Protein AF-D5GZI0-F1 (afdb_monomer_lite)

Foldseek 3Di:
DDLVVVLVVLVPDDQVVLQVVQQVLQVQLCVQVVPPPFDGRHSVLVNLLSQVVVVLVVCVVVVHPQLLDWADVGDACVSLCSRVVNNVDDDDRIDFQLSNLSSVSSPDHPVVSVVVLVVVVVVLVVVPVVDDPVVSVVSCVSRVQDPPNNVVD

InterPro domains:
  IPR011664 Abortive infection system protein AbiD/AbiF-like [PF07751] (1-67)

Sequence (153 aa):
MTFGDLNYFYLNCKDELRQKIARDFTLKYRKTNDLSQSNAITPEVIEHINHVTNMFRNAVAHNEITYSKVINRGPNLSSVRNILGQYDLRLNSQPGVFELILSLRLVLDQAEYVEIANAIKQLLRDGKEQFNPDTMSNILNSMHFPEEYEFWL

Radius of gyration: 15.96 Å; chains: 1; bounding box: 38×31×47 Å

Secondary structure (DSSP, 8-state):
--HHHHHHHHHTS-HHHHHHHHHHHHHHHHHHHT-TTSPPPPHHHHHHHHHHHHHHHHHHHTT--STT---TTPPP-HHHHHHHT-TT----SS--HHHHHHHHTTTS-HHHHHHHHHHHHHHHHHHHHHS-HHHHHHHHHHTT--TTHHHH-

pLDDT: mean 90.66, std 5.88, range [60.28, 97.81]

Structure (mmCIF, N/CA/C/O backbone):
data_AF-D5GZI0-F1
#
_entry.id   AF-D5GZI0-F1
#
loop_
_atom_site.group_PDB
_atom_site.id
_atom_site.type_symbol
_atom_site.label_atom_id
_atom_site.label_alt_id
_atom_site.label_comp_id
_atom_site.label_asym_id
_atom_site.label_entity_id
_atom_site.label_seq_id
_atom_site.pdbx_PDB_ins_code
_atom_site.Cartn_x
_atom_site.Cartn_y
_atom_site.Cartn_z
_atom_site.occupancy
_atom_site.B_iso_or_equiv
_atom_site.auth_seq_id
_atom_site.auth_comp_id
_atom_site.auth_asym_id
_atom_site.auth_atom_id
_atom_site.pdbx_PDB_model_num
ATOM 1 N N . MET A 1 1 ? 11.716 -2.074 18.278 1.00 60.28 1 MET A N 1
ATOM 2 C CA . MET A 1 1 ? 10.470 -2.701 17.799 1.00 60.28 1 MET A CA 1
ATOM 3 C C . MET A 1 1 ? 10.466 -2.584 16.287 1.00 60.28 1 MET A C 1
ATOM 5 O O . MET A 1 1 ? 10.610 -1.477 15.784 1.00 60.28 1 MET A O 1
ATOM 9 N N . THR A 1 2 ? 10.441 -3.704 15.574 1.00 85.62 2 THR A N 1
ATOM 10 C CA . THR A 1 2 ? 10.362 -3.745 14.108 1.00 85.62 2 THR A CA 1
ATOM 11 C C . THR A 1 2 ? 8.902 -3.704 13.651 1.00 85.62 2 THR A C 1
ATOM 13 O O . THR A 1 2 ? 7.992 -3.927 14.450 1.00 85.62 2 THR A O 1
ATOM 16 N N . PHE A 1 3 ? 8.656 -3.456 12.361 1.00 86.00 3 PHE A N 1
ATOM 17 C CA . PHE A 1 3 ? 7.297 -3.554 11.813 1.00 86.00 3 PHE A CA 1
ATOM 18 C C . PHE A 1 3 ? 6.714 -4.973 11.956 1.00 86.00 3 PHE A C 1
ATOM 20 O O . PHE A 1 3 ? 5.525 -5.131 12.217 1.00 86.00 3 PHE A O 1
ATOM 27 N N . GLY A 1 4 ? 7.561 -6.006 11.874 1.00 87.06 4 GLY A N 1
ATOM 28 C CA . GLY A 1 4 ? 7.156 -7.384 12.150 1.00 87.06 4 GLY A CA 1
ATOM 29 C C . GLY A 1 4 ? 6.639 -7.558 13.580 1.00 87.06 4 GLY A C 1
ATOM 30 O O . GLY A 1 4 ? 5.569 -8.130 13.773 1.00 87.06 4 GLY A O 1
ATOM 31 N N . ASP A 1 5 ? 7.339 -6.991 14.568 1.00 88.00 5 ASP A N 1
ATOM 32 C CA . ASP A 1 5 ? 6.906 -7.026 15.973 1.00 88.00 5 ASP A CA 1
ATOM 33 C C . ASP A 1 5 ? 5.574 -6.289 16.175 1.00 88.00 5 ASP A C 1
ATOM 35 O O . ASP A 1 5 ? 4.720 -6.758 16.924 1.00 88.00 5 ASP A O 1
ATOM 39 N N . LEU A 1 6 ? 5.366 -5.164 15.477 1.00 88.25 6 LEU A N 1
ATOM 40 C CA . LEU A 1 6 ? 4.100 -4.420 15.499 1.00 88.25 6 LEU A CA 1
ATOM 41 C C . LEU A 1 6 ? 2.944 -5.232 14.907 1.00 88.25 6 LEU A C 1
ATOM 43 O O . LEU A 1 6 ? 1.850 -5.234 15.469 1.00 88.25 6 LEU A O 1
ATOM 47 N N . ASN A 1 7 ? 3.185 -5.947 13.806 1.00 89.75 7 ASN A N 1
ATOM 48 C CA . ASN A 1 7 ? 2.179 -6.815 13.205 1.00 89.75 7 ASN A CA 1
ATOM 49 C C . ASN A 1 7 ? 1.754 -7.923 14.186 1.00 89.75 7 ASN A C 1
ATOM 51 O O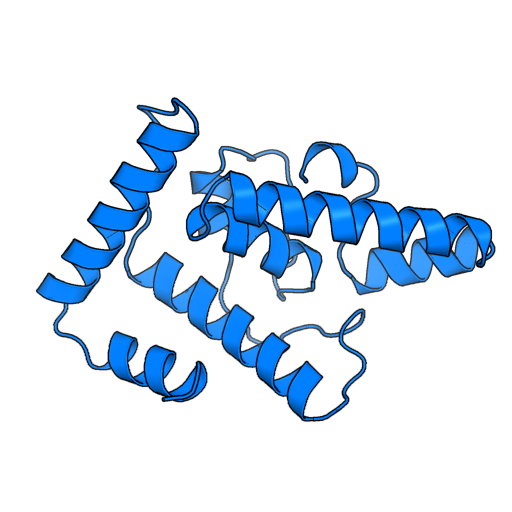 . ASN A 1 7 ? 0.564 -8.110 14.434 1.00 89.75 7 ASN A O 1
ATOM 55 N N . TYR A 1 8 ? 2.716 -8.598 14.825 1.00 90.56 8 TYR A N 1
ATOM 56 C CA . TYR A 1 8 ? 2.409 -9.594 15.857 1.00 90.56 8 TYR A CA 1
ATOM 57 C C . TYR A 1 8 ? 1.718 -8.981 17.077 1.00 90.56 8 TYR A C 1
ATOM 59 O O . TYR A 1 8 ? 0.772 -9.569 17.599 1.00 90.56 8 TYR A O 1
ATOM 67 N N . PHE A 1 9 ? 2.143 -7.800 17.524 1.00 92.06 9 PHE A N 1
ATOM 68 C CA . PHE A 1 9 ? 1.496 -7.091 18.624 1.00 92.06 9 PHE A CA 1
ATOM 69 C C . PHE A 1 9 ? 0.018 -6.813 18.324 1.00 92.06 9 PHE A C 1
ATOM 71 O O . PHE A 1 9 ? -0.840 -7.103 19.157 1.00 92.06 9 PHE A O 1
ATOM 78 N N . TYR A 1 10 ? -0.293 -6.324 17.120 1.00 94.00 10 TYR A N 1
ATOM 79 C CA . TYR A 1 10 ? -1.669 -6.076 16.690 1.00 94.00 10 TYR A CA 1
ATOM 80 C C . TYR A 1 10 ? -2.517 -7.355 16.684 1.00 94.00 10 TYR A C 1
ATOM 82 O O . TYR A 1 10 ? -3.638 -7.346 17.190 1.00 94.00 10 TYR A O 1
ATOM 90 N N . LEU A 1 11 ? -1.971 -8.468 16.180 1.00 92.25 11 LEU A N 1
ATOM 91 C CA . LEU A 1 11 ? -2.656 -9.768 16.156 1.00 92.25 11 LEU A CA 1
ATOM 92 C C . LEU A 1 11 ? -2.964 -10.319 17.556 1.00 92.25 11 LEU A C 1
ATOM 94 O O . LEU A 1 11 ? -3.937 -11.045 17.726 1.00 92.25 11 LEU A O 1
ATOM 98 N N . ASN A 1 12 ? -2.156 -9.966 18.559 1.00 94.31 12 ASN A N 1
ATOM 99 C CA . ASN A 1 12 ? -2.345 -10.392 19.950 1.00 94.31 12 ASN A CA 1
ATOM 100 C C . ASN A 1 12 ? -3.188 -9.409 20.781 1.00 94.31 12 ASN A C 1
ATOM 102 O O . ASN A 1 12 ? -3.447 -9.653 21.962 1.00 94.31 12 ASN A O 1
ATOM 106 N N . CYS A 1 13 ? -3.613 -8.285 20.202 1.00 95.56 13 CYS A N 1
ATOM 107 C CA . CYS A 1 13 ? -4.502 -7.353 20.879 1.00 95.56 13 CYS A CA 1
ATOM 108 C C . CYS A 1 13 ? -5.900 -7.957 21.052 1.00 95.56 13 CYS A C 1
ATOM 110 O O . CYS A 1 13 ? -6.414 -8.645 20.173 1.00 95.56 13 CYS A O 1
ATOM 112 N N . LYS A 1 14 ? -6.556 -7.625 22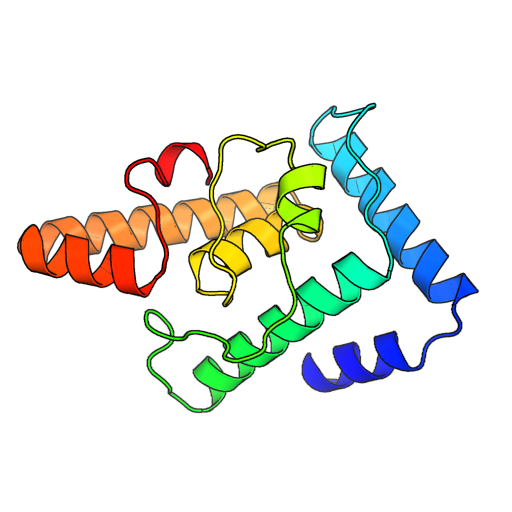.170 1.00 96.69 14 LYS A N 1
ATOM 113 C CA . LYS A 1 14 ? -7.974 -7.946 22.373 1.00 96.69 14 LYS A CA 1
ATOM 114 C C . LYS A 1 14 ? -8.818 -7.322 21.263 1.00 96.69 14 LYS A C 1
ATOM 116 O O . LYS A 1 14 ? -8.543 -6.193 20.847 1.00 96.69 14 LYS A O 1
ATOM 121 N N . ASP A 1 15 ? -9.887 -8.005 20.867 1.00 95.94 15 ASP A N 1
ATOM 122 C CA . ASP A 1 15 ? -10.771 -7.545 19.791 1.00 95.94 15 ASP A CA 1
ATOM 123 C C . ASP A 1 15 ? -11.306 -6.130 20.029 1.00 95.94 15 ASP A C 1
ATOM 125 O O . ASP A 1 15 ? -11.311 -5.320 19.110 1.00 95.94 15 ASP A O 1
ATOM 129 N N . GLU A 1 16 ? -11.653 -5.776 21.269 1.00 96.88 16 GLU A N 1
ATOM 130 C CA . GLU A 1 16 ? -12.084 -4.418 21.634 1.00 96.88 16 GLU A CA 1
ATOM 131 C C . GLU A 1 16 ? -11.057 -3.344 21.240 1.00 96.88 16 GLU A C 1
ATOM 133 O O . GLU A 1 16 ? -11.411 -2.292 20.702 1.00 96.88 16 GLU A O 1
ATOM 138 N N . LEU A 1 17 ? -9.769 -3.617 21.468 1.00 97.12 17 LEU A N 1
ATOM 139 C CA . LEU A 1 17 ? -8.692 -2.703 21.108 1.00 97.12 17 LEU A CA 1
ATOM 140 C C . LEU A 1 17 ? -8.496 -2.662 19.590 1.00 97.12 17 LEU A C 1
ATOM 142 O O . LEU A 1 17 ? -8.358 -1.577 19.028 1.00 97.12 17 LEU A O 1
ATOM 146 N N . ARG A 1 18 ? -8.548 -3.814 18.912 1.00 97.56 18 ARG A N 1
ATOM 147 C CA . ARG A 1 18 ? -8.458 -3.884 17.445 1.00 97.56 18 ARG A CA 1
ATOM 148 C C . ARG A 1 18 ? -9.591 -3.103 16.774 1.00 97.56 18 ARG A C 1
ATOM 150 O O . ARG A 1 18 ? -9.338 -2.365 15.823 1.00 9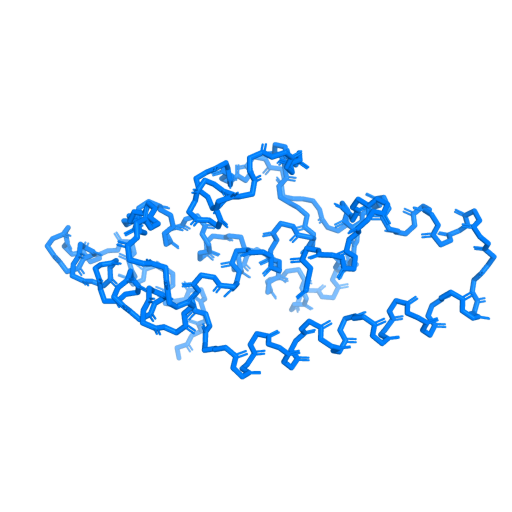7.56 18 ARG A O 1
ATOM 157 N N . GLN A 1 19 ? -10.813 -3.211 17.300 1.00 97.62 19 GLN A N 1
ATOM 158 C CA . GLN A 1 19 ? -11.988 -2.456 16.853 1.00 97.62 19 GLN A CA 1
ATOM 159 C C . GLN A 1 19 ? -11.812 -0.953 17.075 1.00 97.62 19 GLN A C 1
ATOM 161 O O . GLN A 1 19 ? -12.120 -0.158 16.187 1.00 97.62 19 GLN A O 1
ATOM 166 N N . LYS A 1 20 ? -11.275 -0.549 18.233 1.00 97.81 20 LYS A N 1
ATOM 167 C CA . LYS A 1 20 ? -10.977 0.860 18.515 1.00 97.81 20 LYS A CA 1
ATOM 168 C C . LYS A 1 20 ? -9.969 1.432 17.515 1.00 97.81 20 LYS A C 1
ATOM 170 O O . LYS A 1 20 ? -10.244 2.464 16.914 1.00 97.81 20 LYS A O 1
ATOM 175 N N . ILE A 1 21 ? -8.867 0.721 17.270 1.00 96.69 21 ILE A N 1
ATOM 176 C CA . ILE A 1 21 ? -7.852 1.116 16.281 1.00 96.69 21 ILE A CA 1
ATOM 177 C C . ILE A 1 21 ? -8.483 1.257 14.885 1.00 96.69 21 ILE A C 1
ATOM 179 O O . ILE A 1 21 ? -8.286 2.266 14.212 1.00 96.69 21 ILE A O 1
ATOM 183 N N . ALA A 1 22 ? -9.287 0.280 14.456 1.00 96.69 22 ALA A N 1
ATOM 184 C CA . ALA A 1 22 ? -9.960 0.306 13.156 1.00 96.69 22 ALA A CA 1
ATOM 185 C C . ALA A 1 22 ? -10.934 1.486 13.001 1.00 96.69 22 ALA A C 1
ATOM 187 O O . ALA A 1 22 ? -10.984 2.150 11.958 1.00 96.69 22 ALA A O 1
ATOM 188 N N . ARG A 1 23 ? -11.662 1.810 14.073 1.00 96.38 23 ARG A N 1
ATOM 189 C CA . ARG A 1 23 ? -12.529 2.987 14.132 1.00 96.38 23 ARG A CA 1
ATOM 190 C C . ARG A 1 23 ? -11.735 4.287 14.030 1.00 96.38 23 ARG A C 1
ATOM 192 O O . ARG A 1 23 ? -12.169 5.183 13.309 1.00 96.38 23 ARG A O 1
ATOM 199 N N . ASP A 1 24 ? -10.591 4.383 14.698 1.00 96.00 24 ASP A N 1
ATOM 200 C CA . ASP A 1 24 ? -9.744 5.577 14.654 1.00 96.00 24 ASP A CA 1
ATOM 201 C C . ASP A 1 24 ? -9.217 5.826 13.231 1.00 96.00 24 ASP A C 1
ATOM 203 O O . ASP A 1 24 ? -9.345 6.941 12.719 1.00 96.00 24 ASP A O 1
ATOM 207 N N . PHE A 1 25 ? -8.747 4.782 12.534 1.00 95.69 25 PHE A N 1
ATOM 208 C CA . PHE A 1 25 ? -8.379 4.884 11.114 1.00 95.69 25 PHE A CA 1
ATOM 209 C C . PHE A 1 25 ? -9.565 5.265 10.227 1.00 95.69 25 PHE A C 1
ATOM 211 O O . PHE A 1 25 ? -9.426 6.122 9.358 1.00 95.69 25 PHE A O 1
ATOM 218 N N . THR A 1 26 ? -10.750 4.695 10.469 1.00 94.81 26 THR A N 1
ATOM 219 C CA . THR A 1 26 ? -11.965 5.057 9.722 1.00 94.81 26 THR A CA 1
ATOM 220 C C . THR A 1 26 ? -12.282 6.545 9.871 1.00 94.81 26 THR A C 1
ATOM 222 O O . THR A 1 26 ? -12.522 7.233 8.881 1.00 94.81 26 THR A O 1
ATOM 225 N N . LEU A 1 27 ? -12.279 7.060 11.103 1.00 93.12 27 LEU A N 1
ATOM 226 C CA . LEU A 1 27 ? -12.570 8.468 11.379 1.00 93.12 27 LEU A CA 1
ATOM 227 C C . LEU A 1 27 ? -11.529 9.389 10.742 1.00 93.12 27 LEU A C 1
ATOM 229 O O . LEU A 1 27 ? -11.903 10.382 10.116 1.00 93.12 27 LEU A O 1
ATOM 233 N N . LYS A 1 28 ? -10.245 9.036 10.865 1.00 92.12 28 LYS A N 1
ATOM 234 C CA . LYS A 1 28 ? -9.136 9.760 10.240 1.00 92.12 28 LYS A CA 1
ATOM 235 C C . LYS A 1 28 ? -9.315 9.819 8.723 1.00 92.12 28 LYS A C 1
ATOM 237 O O . LYS A 1 28 ? -9.401 10.908 8.167 1.00 92.12 28 LYS A O 1
ATOM 242 N N . TYR A 1 29 ? -9.480 8.668 8.074 1.00 90.75 29 TYR A N 1
ATOM 243 C CA . TYR A 1 29 ? -9.633 8.571 6.624 1.00 90.75 29 TYR A CA 1
ATOM 244 C C . TYR A 1 29 ? -10.825 9.386 6.102 1.00 90.75 29 TYR A C 1
ATOM 246 O O . TYR A 1 29 ? -10.678 10.157 5.151 1.00 90.75 29 TYR A O 1
ATOM 254 N N . ARG A 1 30 ? -11.994 9.267 6.747 1.00 90.62 30 ARG A N 1
ATOM 255 C CA . ARG A 1 30 ? -13.205 10.012 6.362 1.00 90.62 30 ARG A CA 1
ATOM 256 C C . ARG A 1 30 ? -13.029 11.518 6.489 1.00 90.62 30 ARG A C 1
ATOM 258 O O . ARG A 1 30 ? -13.462 12.242 5.601 1.00 90.62 30 ARG A O 1
ATOM 265 N N . LYS A 1 31 ? -12.400 11.975 7.576 1.00 87.50 31 LYS A N 1
ATOM 266 C CA . LYS A 1 31 ? -12.126 13.397 7.812 1.00 87.50 31 LYS A CA 1
ATOM 267 C C . LYS A 1 31 ? -11.168 13.960 6.767 1.00 87.50 31 LYS A C 1
ATOM 269 O O . LYS A 1 31 ? -11.363 15.069 6.302 1.00 87.50 31 LYS A O 1
ATOM 274 N N . THR A 1 32 ? -10.134 13.204 6.422 1.00 83.19 32 THR A N 1
ATOM 275 C CA . THR A 1 32 ? -9.093 13.647 5.496 1.00 83.19 32 THR A CA 1
ATOM 276 C C . THR A 1 32 ? -9.561 13.686 4.039 1.00 83.19 32 THR A C 1
ATOM 278 O O . THR A 1 32 ? -9.070 14.500 3.269 1.00 83.19 32 THR A O 1
ATOM 281 N N . ASN A 1 33 ? -10.503 12.823 3.648 1.00 78.38 33 ASN A N 1
ATOM 282 C CA . ASN A 1 33 ? -10.969 12.721 2.260 1.00 78.38 33 ASN A CA 1
ATOM 283 C C . ASN A 1 33 ? -12.375 13.314 2.039 1.00 78.38 33 ASN A C 1
ATOM 285 O O . ASN A 1 33 ? -12.921 13.153 0.955 1.00 78.38 33 ASN A O 1
ATOM 289 N N . ASP A 1 34 ? -12.988 13.942 3.049 1.00 74.88 34 ASP A N 1
ATOM 290 C CA . ASP A 1 34 ? -14.378 14.436 3.016 1.00 74.88 34 ASP A CA 1
ATOM 291 C C . ASP A 1 34 ? -15.427 13.368 2.621 1.00 74.88 34 ASP A C 1
ATOM 293 O O . ASP A 1 34 ? -16.511 13.657 2.110 1.00 74.88 34 ASP A O 1
ATOM 297 N N . LEU A 1 35 ? -15.140 12.093 2.908 1.00 75.25 35 LEU A N 1
ATOM 298 C CA . LEU A 1 35 ? -15.971 10.947 2.528 1.00 75.25 35 LEU A CA 1
ATOM 299 C C . LEU A 1 35 ? -16.805 10.448 3.710 1.00 75.25 35 LEU A C 1
ATOM 301 O O . LEU A 1 35 ? -16.502 9.425 4.320 1.00 75.25 35 LEU A O 1
ATOM 305 N N . SER A 1 36 ? -17.899 11.139 4.032 1.00 66.38 36 SER A N 1
ATOM 306 C CA . SER A 1 36 ? -18.774 10.746 5.154 1.00 66.38 36 SER A CA 1
ATOM 307 C C . SER A 1 36 ? -19.419 9.354 5.000 1.00 66.38 36 SER A C 1
ATOM 309 O O . SER A 1 36 ? -19.755 8.729 6.007 1.00 66.38 36 SER A O 1
ATOM 311 N N . GLN A 1 37 ? -19.545 8.852 3.764 1.00 69.25 37 GLN A N 1
ATOM 312 C CA . GLN A 1 37 ? -20.248 7.609 3.413 1.00 69.25 37 GLN A CA 1
ATOM 313 C C . GLN A 1 37 ? -19.326 6.453 2.980 1.00 69.25 37 GLN A C 1
ATOM 315 O O . GLN A 1 37 ? -19.819 5.445 2.477 1.00 69.25 37 GLN A O 1
ATOM 320 N N . SER A 1 38 ? -18.001 6.555 3.147 1.00 80.50 38 SER A N 1
ATOM 321 C CA . SER A 1 38 ? -17.118 5.428 2.810 1.00 80.50 38 SER A CA 1
ATOM 322 C C . SER A 1 38 ? -17.364 4.226 3.726 1.00 80.50 38 SER A C 1
ATOM 324 O O . SER A 1 38 ? -17.735 4.380 4.898 1.00 80.50 38 SER A O 1
ATOM 326 N N . ASN A 1 39 ? -17.128 3.016 3.214 1.00 88.12 39 ASN A N 1
ATOM 327 C CA . ASN A 1 39 ? -17.155 1.810 4.040 1.00 88.12 39 ASN A CA 1
ATOM 328 C C . ASN A 1 39 ? -16.149 1.934 5.198 1.00 88.12 39 ASN A C 1
ATOM 330 O O . ASN A 1 39 ? -15.108 2.576 5.070 1.00 88.12 39 ASN A O 1
ATOM 334 N N . ALA A 1 40 ? -16.472 1.352 6.353 1.00 91.81 40 ALA A N 1
ATOM 335 C CA . ALA A 1 40 ? -15.585 1.410 7.510 1.00 91.81 40 ALA A CA 1
ATOM 336 C C . ALA A 1 40 ? -14.345 0.526 7.305 1.00 91.81 40 ALA A C 1
ATOM 338 O O . ALA A 1 40 ? -14.441 -0.575 6.760 1.00 91.81 40 ALA A O 1
ATOM 339 N N . ILE A 1 41 ? -13.196 0.985 7.800 1.00 95.25 41 ILE A N 1
ATOM 340 C CA . ILE A 1 41 ? -11.996 0.158 7.934 1.00 95.25 41 ILE A CA 1
ATOM 341 C C . ILE A 1 41 ? -12.245 -0.795 9.106 1.00 95.25 41 ILE A C 1
ATOM 343 O O . ILE A 1 41 ? -12.502 -0.351 10.226 1.00 95.25 41 ILE A O 1
ATOM 347 N N . THR A 1 42 ? -12.202 -2.102 8.848 1.00 96.00 42 THR A N 1
ATOM 348 C CA . THR A 1 42 ? -12.384 -3.150 9.866 1.00 96.00 42 THR A CA 1
ATOM 349 C C . THR A 1 42 ? -11.030 -3.640 10.396 1.00 96.00 42 THR A C 1
ATOM 351 O O . THR A 1 42 ? -10.000 -3.428 9.748 1.00 96.00 42 THR A O 1
ATOM 354 N N . PRO A 1 43 ? -10.988 -4.335 11.550 1.00 96.56 43 PRO A N 1
ATOM 355 C CA . PRO A 1 43 ? -9.754 -4.957 12.032 1.00 96.56 43 PRO A CA 1
ATOM 356 C C . PRO A 1 43 ? -9.091 -5.915 11.039 1.00 96.56 43 PRO A C 1
ATOM 358 O O . PRO A 1 43 ? -7.867 -5.972 10.957 1.00 96.56 43 PRO A O 1
ATOM 361 N N . GLU A 1 44 ? -9.899 -6.643 10.269 1.00 95.06 44 GLU A N 1
ATOM 362 C CA . GLU A 1 44 ? -9.432 -7.551 9.218 1.00 95.06 44 GLU A CA 1
ATOM 363 C C . GLU A 1 44 ? -8.718 -6.786 8.094 1.00 95.06 44 GLU A C 1
ATOM 365 O O . GLU A 1 44 ? -7.657 -7.196 7.637 1.00 95.06 44 GLU A O 1
ATOM 370 N N . VAL A 1 45 ? -9.231 -5.613 7.701 1.00 95.19 45 VAL A N 1
ATOM 371 C CA . VAL A 1 45 ? -8.556 -4.764 6.707 1.00 95.19 45 VAL A CA 1
ATOM 372 C C . VAL A 1 45 ? -7.190 -4.305 7.217 1.00 95.19 45 VAL A C 1
ATOM 374 O O . VAL A 1 45 ? -6.219 -4.361 6.471 1.00 95.19 45 VAL A O 1
ATOM 377 N N . ILE A 1 46 ? -7.076 -3.909 8.487 1.00 96.12 46 ILE A N 1
ATOM 378 C CA . ILE A 1 46 ? -5.781 -3.528 9.077 1.00 96.12 46 ILE A CA 1
ATOM 379 C C . ILE A 1 46 ? -4.815 -4.711 9.097 1.00 96.12 46 ILE A C 1
ATOM 381 O O . ILE A 1 46 ? -3.641 -4.553 8.770 1.00 96.12 46 ILE A O 1
ATOM 385 N N . GLU A 1 47 ? -5.302 -5.899 9.446 1.00 94.50 47 GLU A N 1
ATOM 386 C CA . GLU A 1 47 ? -4.515 -7.128 9.403 1.00 94.50 47 GLU A CA 1
ATOM 387 C C . GLU A 1 47 ? -3.990 -7.416 7.990 1.00 94.50 47 GLU A C 1
ATOM 389 O O . GLU A 1 47 ? -2.800 -7.684 7.818 1.00 94.50 47 GLU A O 1
ATOM 394 N N . HIS A 1 48 ? -4.838 -7.275 6.969 1.00 93.88 48 HIS A N 1
ATOM 395 C CA . HIS A 1 48 ? -4.443 -7.447 5.573 1.00 93.88 48 HIS A CA 1
ATOM 396 C C . HIS A 1 48 ? -3.359 -6.444 5.155 1.00 93.88 48 HIS A C 1
ATOM 398 O O . HIS A 1 48 ? -2.344 -6.837 4.574 1.00 93.88 48 HIS A O 1
ATOM 404 N N . ILE A 1 49 ? -3.538 -5.162 5.493 1.00 95.38 49 ILE A N 1
ATOM 405 C CA . ILE A 1 49 ? -2.573 -4.097 5.185 1.00 95.38 49 ILE A CA 1
ATOM 406 C C . ILE A 1 49 ? -1.236 -4.367 5.886 1.00 95.38 49 ILE A C 1
ATOM 408 O O . ILE A 1 49 ? -0.182 -4.311 5.248 1.00 95.38 49 ILE A O 1
ATOM 412 N N . ASN A 1 50 ? -1.259 -4.714 7.176 1.00 94.69 50 ASN A N 1
ATOM 413 C CA . ASN A 1 50 ? -0.050 -5.034 7.932 1.00 94.69 50 ASN A CA 1
ATOM 414 C C . ASN A 1 50 ? 0.669 -6.262 7.364 1.00 94.69 50 ASN A C 1
ATOM 416 O O . ASN A 1 50 ? 1.891 -6.244 7.223 1.00 94.69 50 ASN A O 1
ATOM 420 N N . HIS A 1 51 ? -0.063 -7.314 6.996 1.00 92.06 51 HIS A N 1
ATOM 421 C CA . HIS A 1 51 ? 0.529 -8.516 6.417 1.00 92.06 51 HIS A CA 1
ATOM 422 C C . HIS A 1 51 ? 1.260 -8.211 5.102 1.00 92.06 51 HIS A C 1
ATOM 424 O O . HIS A 1 51 ? 2.432 -8.566 4.949 1.00 92.06 51 HIS A O 1
ATOM 430 N N . VAL A 1 52 ? 0.601 -7.501 4.181 1.00 93.31 52 VAL A N 1
ATOM 431 C CA . VAL A 1 52 ? 1.185 -7.112 2.886 1.00 93.31 52 VAL A CA 1
ATOM 432 C C . VAL A 1 52 ? 2.397 -6.206 3.094 1.00 93.31 52 VAL A C 1
ATOM 434 O O . VAL A 1 52 ? 3.467 -6.472 2.549 1.00 93.31 52 VAL A O 1
ATOM 437 N N . THR A 1 53 ? 2.277 -5.201 3.962 1.00 94.00 53 THR A N 1
ATOM 438 C CA . THR A 1 53 ? 3.368 -4.266 4.276 1.00 94.00 53 THR A CA 1
ATOM 439 C C . THR A 1 53 ? 4.585 -4.995 4.844 1.00 94.00 53 THR A C 1
ATOM 441 O O . THR A 1 53 ? 5.711 -4.768 4.404 1.00 94.00 53 THR A O 1
ATOM 444 N N . ASN A 1 54 ? 4.375 -5.926 5.779 1.00 92.62 54 ASN A N 1
ATOM 445 C CA . ASN A 1 54 ? 5.454 -6.713 6.368 1.00 92.62 54 ASN A CA 1
ATOM 446 C C . ASN A 1 54 ? 6.150 -7.603 5.326 1.00 92.62 54 ASN A C 1
ATOM 448 O O . ASN A 1 54 ? 7.373 -7.731 5.344 1.00 92.62 54 ASN A O 1
ATOM 452 N N . MET A 1 55 ? 5.394 -8.188 4.393 1.00 91.38 55 MET A N 1
ATOM 453 C CA . MET A 1 55 ? 5.954 -9.023 3.329 1.00 91.38 55 MET A CA 1
ATOM 454 C C . MET A 1 55 ? 6.827 -8.230 2.357 1.00 91.38 55 MET A C 1
ATOM 456 O O . MET A 1 55 ? 7.946 -8.655 2.068 1.00 91.38 55 MET A O 1
ATOM 460 N N . PHE A 1 56 ? 6.367 -7.061 1.909 1.00 92.88 56 PHE A N 1
ATOM 461 C CA . PHE A 1 56 ? 7.167 -6.176 1.059 1.00 92.88 56 PHE A CA 1
ATOM 462 C C . PHE A 1 56 ? 8.387 -5.621 1.797 1.00 92.88 56 PHE A C 1
ATOM 464 O O . PHE A 1 56 ? 9.492 -5.641 1.259 1.00 92.88 56 PHE A O 1
ATOM 471 N N . ARG A 1 57 ? 8.231 -5.212 3.062 1.00 92.12 57 ARG A N 1
ATOM 472 C CA . ARG A 1 57 ? 9.357 -4.775 3.899 1.00 92.12 57 ARG A CA 1
ATOM 473 C C . ARG A 1 57 ? 10.419 -5.865 4.029 1.00 92.12 57 ARG A C 1
ATOM 475 O O . ARG A 1 57 ? 11.608 -5.560 3.991 1.00 92.12 57 ARG A O 1
ATOM 482 N N . ASN A 1 58 ? 10.010 -7.121 4.206 1.00 90.31 58 ASN A N 1
ATOM 483 C CA . ASN A 1 58 ? 10.944 -8.240 4.300 1.00 90.31 58 ASN A CA 1
ATOM 484 C C . ASN A 1 58 ? 11.640 -8.502 2.963 1.00 90.31 58 ASN A C 1
ATOM 486 O O . ASN A 1 58 ? 12.853 -8.674 2.963 1.00 90.31 58 ASN A O 1
ATOM 490 N N . ALA A 1 59 ? 10.921 -8.450 1.838 1.00 90.75 59 ALA A N 1
ATOM 491 C CA . ALA A 1 59 ? 11.529 -8.559 0.511 1.00 90.75 59 ALA A CA 1
ATOM 492 C C . ALA A 1 59 ? 12.645 -7.515 0.316 1.00 90.75 59 ALA A C 1
ATOM 494 O O . ALA A 1 59 ? 13.767 -7.873 -0.037 1.00 90.75 59 ALA A O 1
ATOM 495 N N . VAL A 1 60 ? 12.381 -6.249 0.663 1.00 90.19 60 VAL A N 1
ATOM 496 C CA . VAL A 1 60 ? 13.391 -5.176 0.619 1.00 90.19 60 VAL A CA 1
ATOM 497 C C . VAL A 1 60 ? 14.569 -5.476 1.552 1.00 90.19 60 VAL A C 1
ATOM 499 O O . VAL A 1 60 ? 15.720 -5.378 1.142 1.00 90.19 60 VAL A O 1
ATOM 502 N N . ALA A 1 61 ? 14.305 -5.880 2.799 1.00 88.62 61 ALA A N 1
ATOM 503 C CA . ALA A 1 61 ? 15.355 -6.180 3.778 1.00 88.62 61 ALA A CA 1
ATOM 504 C C . ALA A 1 61 ? 16.246 -7.373 3.379 1.00 88.62 61 ALA A C 1
ATOM 506 O O . ALA A 1 61 ? 17.396 -7.450 3.811 1.00 88.62 61 ALA A O 1
ATOM 507 N N . HIS A 1 62 ? 15.726 -8.289 2.562 1.00 88.50 62 HIS A N 1
ATOM 508 C CA . HIS A 1 62 ? 16.458 -9.426 2.008 1.00 88.50 62 HIS A CA 1
ATOM 509 C C . HIS A 1 62 ? 17.045 -9.148 0.612 1.00 88.50 62 HIS A C 1
ATOM 511 O O . HIS A 1 62 ? 17.545 -10.075 -0.022 1.00 88.50 62 HIS A O 1
ATOM 517 N N . ASN A 1 63 ? 17.032 -7.889 0.147 1.00 85.25 63 ASN A N 1
ATOM 518 C CA . ASN A 1 63 ? 17.497 -7.472 -1.182 1.00 85.25 63 ASN A CA 1
ATOM 519 C C . ASN A 1 63 ? 16.827 -8.242 -2.335 1.00 85.25 63 ASN A C 1
ATOM 521 O O . ASN A 1 63 ? 17.440 -8.495 -3.373 1.00 85.25 63 ASN A O 1
ATOM 525 N N . GLU A 1 64 ? 15.563 -8.625 -2.164 1.00 88.25 64 GLU A N 1
ATOM 526 C CA . GLU A 1 64 ? 14.768 -9.204 -3.240 1.00 88.25 64 GLU A CA 1
ATOM 527 C C . GLU A 1 64 ? 14.309 -8.118 -4.225 1.00 88.25 64 GLU A C 1
ATOM 529 O O . GLU A 1 64 ? 14.094 -6.954 -3.867 1.00 88.25 64 GLU A O 1
ATOM 534 N N . ILE A 1 65 ? 14.090 -8.514 -5.482 1.00 86.00 65 ILE A N 1
ATOM 535 C CA . ILE A 1 65 ? 13.543 -7.629 -6.515 1.00 86.00 65 ILE A CA 1
ATOM 536 C C . ILE A 1 65 ? 12.097 -7.282 -6.147 1.00 86.00 65 ILE A C 1
ATOM 538 O O . ILE A 1 65 ? 11.169 -8.060 -6.353 1.00 86.00 65 ILE A O 1
ATOM 542 N N . THR A 1 66 ? 11.918 -6.097 -5.567 1.00 87.12 66 THR A N 1
ATOM 543 C CA . THR A 1 66 ? 10.651 -5.707 -4.937 1.00 87.12 66 THR A CA 1
ATOM 544 C C . THR A 1 66 ? 9.580 -5.344 -5.966 1.00 87.12 66 THR A C 1
ATOM 546 O O . THR A 1 66 ? 8.404 -5.605 -5.731 1.00 87.12 66 THR A O 1
ATOM 549 N N . TYR A 1 67 ? 9.965 -4.792 -7.125 1.00 86.12 67 TYR A N 1
ATOM 550 C CA . TYR A 1 67 ? 8.993 -4.342 -8.128 1.00 86.12 67 TYR A CA 1
ATOM 551 C C . TYR A 1 67 ? 8.193 -5.502 -8.743 1.00 86.12 67 TYR A C 1
ATOM 553 O O . TYR A 1 67 ? 7.014 -5.349 -9.025 1.00 86.12 67 TYR A O 1
ATOM 561 N N . SER A 1 68 ? 8.806 -6.676 -8.902 1.00 88.56 68 SER A N 1
ATOM 562 C CA . SER A 1 68 ? 8.152 -7.882 -9.424 1.00 88.56 68 SER A CA 1
ATOM 563 C C . SER A 1 68 ? 7.685 -8.827 -8.313 1.00 88.56 68 SER A C 1
ATOM 565 O O . SER A 1 68 ? 7.436 -10.009 -8.562 1.00 88.56 68 SER A O 1
ATOM 567 N N . LYS A 1 69 ? 7.647 -8.360 -7.056 1.00 90.31 69 LYS A N 1
ATOM 568 C CA . LYS A 1 69 ? 7.234 -9.185 -5.923 1.00 90.31 69 LYS A CA 1
ATOM 569 C C . LYS A 1 69 ? 5.722 -9.353 -5.948 1.00 90.31 69 LYS A C 1
ATOM 571 O O . LYS A 1 69 ? 4.972 -8.383 -5.893 1.00 90.31 69 LYS A O 1
ATOM 576 N N . VAL A 1 70 ? 5.301 -10.610 -5.928 1.00 88.44 70 VAL A N 1
ATOM 577 C CA . VAL A 1 70 ? 3.900 -11.001 -5.800 1.00 88.44 70 VAL A CA 1
ATOM 578 C C . VAL A 1 70 ? 3.743 -11.852 -4.545 1.00 88.44 70 VAL A C 1
ATOM 580 O O . VAL A 1 70 ? 4.510 -12.794 -4.312 1.00 88.44 70 VAL A O 1
ATOM 583 N N . ILE A 1 71 ? 2.768 -11.511 -3.702 1.00 86.81 71 ILE A N 1
ATOM 584 C CA . ILE A 1 71 ? 2.493 -12.258 -2.473 1.00 86.81 71 ILE A CA 1
ATOM 585 C C . ILE A 1 71 ? 1.581 -13.441 -2.801 1.00 86.81 71 ILE A C 1
ATOM 587 O O . ILE A 1 71 ? 0.354 -13.334 -2.869 1.00 86.81 71 ILE A O 1
ATOM 591 N N . ASN A 1 72 ? 2.201 -14.608 -2.968 1.00 81.50 72 ASN A N 1
ATOM 592 C CA . ASN A 1 72 ? 1.487 -15.873 -3.091 1.00 81.50 72 ASN A CA 1
ATOM 593 C C . ASN A 1 72 ? 0.710 -16.169 -1.803 1.00 81.50 72 ASN A C 1
ATOM 595 O O . ASN A 1 72 ? 1.294 -16.191 -0.722 1.00 81.50 72 ASN A O 1
ATOM 599 N N . ARG A 1 73 ? -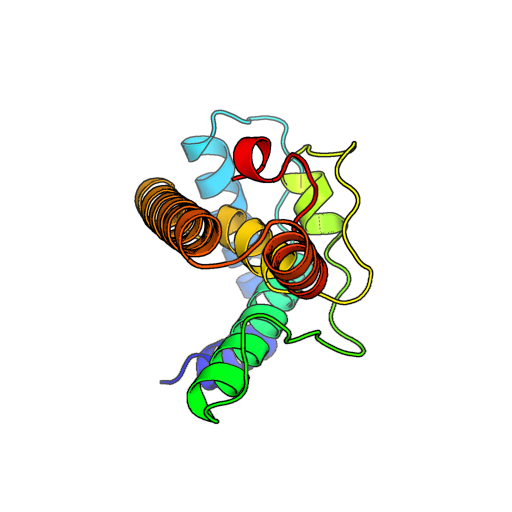0.596 -16.446 -1.929 1.00 78.38 73 ARG A N 1
ATOM 600 C CA . ARG A 1 73 ? -1.516 -16.662 -0.790 1.00 78.38 73 ARG A CA 1
ATOM 601 C C . ARG A 1 73 ? -1.592 -15.459 0.167 1.00 78.38 73 ARG A C 1
ATOM 603 O O . ARG A 1 73 ? -1.769 -15.642 1.367 1.00 78.38 73 ARG A O 1
ATOM 610 N N . GLY A 1 74 ? -1.441 -14.246 -0.367 1.00 79.19 74 GLY A N 1
ATOM 611 C CA . GLY A 1 74 ? -1.671 -13.013 0.381 1.00 79.19 74 GLY A CA 1
ATOM 612 C C . GLY A 1 74 ? -3.155 -12.775 0.694 1.00 79.19 74 GLY A C 1
ATOM 613 O O . GLY A 1 74 ? -4.027 -13.452 0.142 1.00 79.19 74 GLY A O 1
ATOM 614 N N . PRO A 1 75 ? -3.454 -11.813 1.579 1.00 84.50 75 PRO A N 1
ATOM 615 C CA . PRO A 1 75 ? -4.823 -11.446 1.906 1.00 84.50 75 PRO A CA 1
ATOM 616 C C . PRO A 1 75 ? -5.549 -10.858 0.694 1.00 84.50 75 PRO A C 1
ATOM 618 O O . PRO A 1 75 ? -4.944 -10.199 -0.154 1.00 84.50 75 PRO A O 1
ATOM 621 N N . ASN A 1 76 ? -6.867 -11.050 0.641 1.00 83.56 76 ASN A N 1
ATOM 622 C CA . ASN A 1 76 ? -7.699 -10.424 -0.380 1.00 83.56 76 ASN A CA 1
ATOM 623 C C . ASN A 1 76 ? -7.913 -8.937 -0.047 1.00 83.56 76 ASN A C 1
ATOM 625 O O . ASN A 1 76 ? -8.431 -8.586 1.016 1.00 83.56 76 ASN A O 1
ATOM 629 N N . LEU A 1 77 ? -7.535 -8.061 -0.978 1.00 88.88 77 LEU A N 1
ATOM 630 C CA . LEU A 1 77 ? -7.614 -6.608 -0.824 1.00 88.88 77 LEU A CA 1
ATOM 631 C C . LEU A 1 77 ? -8.867 -5.992 -1.470 1.00 88.88 77 LEU A C 1
ATOM 633 O O . LEU A 1 77 ? -8.979 -4.772 -1.570 1.00 88.88 77 LEU A O 1
ATOM 637 N N . SER A 1 78 ? -9.868 -6.797 -1.840 1.00 88.06 78 SER A N 1
ATOM 638 C CA . SER A 1 78 ? -11.161 -6.296 -2.330 1.00 88.06 78 SER A CA 1
ATOM 639 C C . SER A 1 78 ? -11.829 -5.332 -1.346 1.00 88.06 78 SER A C 1
ATOM 641 O O . SER A 1 78 ? -12.457 -4.360 -1.761 1.00 88.06 78 SER A O 1
ATOM 643 N N . SER A 1 79 ? -11.665 -5.564 -0.041 1.00 89.56 79 SER A N 1
ATOM 644 C CA . SER A 1 79 ? -12.189 -4.680 1.005 1.00 89.56 79 SER A CA 1
ATOM 645 C C . SER A 1 79 ? -11.518 -3.304 0.992 1.00 89.56 79 SER A C 1
ATOM 647 O O . SER A 1 79 ? -12.204 -2.307 1.198 1.00 89.56 79 SER A O 1
ATOM 649 N N . VAL A 1 80 ? -10.218 -3.224 0.668 1.00 91.38 80 VAL A N 1
ATOM 650 C CA . VAL A 1 80 ? -9.496 -1.947 0.505 1.00 91.38 80 VAL A CA 1
ATOM 651 C C . VAL A 1 80 ? -10.122 -1.142 -0.629 1.00 91.38 80 VAL A C 1
ATOM 653 O O . VAL A 1 80 ? -10.534 -0.002 -0.425 1.00 91.38 80 VAL A O 1
ATOM 656 N N . ARG A 1 81 ? -10.296 -1.765 -1.798 1.00 90.31 81 ARG A N 1
ATOM 657 C CA . ARG A 1 81 ? -10.958 -1.142 -2.952 1.00 90.31 81 ARG A CA 1
ATOM 658 C C . ARG A 1 81 ? -12.357 -0.620 -2.615 1.00 90.31 81 ARG A C 1
ATOM 660 O O . ARG A 1 81 ? -12.710 0.495 -2.991 1.00 90.31 81 ARG A O 1
ATOM 667 N N . ASN A 1 82 ? -13.148 -1.418 -1.898 1.00 89.69 82 ASN A N 1
ATOM 668 C CA . ASN A 1 82 ? -14.511 -1.047 -1.518 1.00 89.69 82 ASN A CA 1
ATOM 669 C C . ASN A 1 82 ? -14.541 0.152 -0.555 1.00 89.69 82 ASN A C 1
ATOM 671 O O . ASN A 1 82 ? -15.478 0.944 -0.597 1.00 89.69 82 ASN A O 1
ATOM 675 N N . ILE A 1 83 ? -13.539 0.298 0.316 1.00 91.19 83 ILE A N 1
ATOM 676 C CA . ILE A 1 83 ? -13.410 1.460 1.210 1.00 91.19 83 ILE A CA 1
ATOM 677 C C . ILE A 1 83 ? -12.999 2.706 0.424 1.00 91.19 83 ILE A C 1
ATOM 679 O O . ILE A 1 83 ? -13.544 3.781 0.669 1.00 91.19 83 ILE A O 1
ATOM 683 N N . LEU A 1 84 ? -12.110 2.549 -0.560 1.00 89.19 84 LEU A N 1
ATOM 684 C CA . LEU A 1 84 ? -11.698 3.626 -1.465 1.00 89.19 84 LEU A CA 1
ATOM 685 C C . LEU A 1 84 ? -12.812 4.070 -2.434 1.00 89.19 84 LEU A C 1
ATOM 687 O O . LEU A 1 84 ? -12.657 5.085 -3.106 1.00 89.19 84 LEU A O 1
ATOM 691 N N . GLY A 1 85 ? -13.917 3.321 -2.537 1.00 87.12 85 GLY A N 1
ATOM 692 C CA . GLY A 1 85 ? -15.003 3.597 -3.485 1.00 87.12 85 GLY A CA 1
ATOM 693 C C . GLY A 1 85 ? -14.633 3.332 -4.949 1.00 87.12 85 GLY A C 1
ATOM 694 O O . GLY A 1 85 ? -15.303 3.822 -5.851 1.00 87.12 85 GLY A O 1
ATOM 695 N N . GLN A 1 86 ? -13.571 2.563 -5.199 1.00 85.56 86 GLN A N 1
ATOM 696 C CA . GLN A 1 86 ? -12.989 2.352 -6.529 1.00 85.56 86 GLN A CA 1
ATOM 697 C C . GLN A 1 86 ? -13.520 1.065 -7.176 1.00 85.56 86 GLN A C 1
ATOM 699 O O . GLN A 1 86 ? -12.755 0.157 -7.483 1.00 85.56 86 GLN A O 1
ATOM 704 N N . TYR A 1 87 ? -14.837 0.931 -7.335 1.00 80.69 87 TYR A N 1
ATOM 705 C CA . TYR A 1 87 ? -15.463 -0.340 -7.738 1.00 80.69 87 TYR A CA 1
ATOM 706 C C . TYR A 1 87 ? -15.028 -0.851 -9.120 1.00 80.69 87 TYR A C 1
ATOM 708 O O . TYR A 1 87 ? -14.941 -2.066 -9.314 1.00 80.69 87 TYR A O 1
ATOM 716 N N . ASP A 1 88 ? -14.697 0.059 -10.037 1.00 84.31 88 ASP A N 1
ATOM 717 C CA . ASP A 1 88 ? -14.248 -0.268 -11.395 1.00 84.31 88 ASP A CA 1
ATOM 718 C C . ASP A 1 88 ? -12.797 -0.764 -11.445 1.00 84.31 88 ASP A C 1
ATOM 720 O O . ASP A 1 88 ? -12.381 -1.410 -12.409 1.00 84.31 88 ASP A O 1
ATOM 724 N N . LEU A 1 89 ? -12.024 -0.523 -10.381 1.00 86.88 89 LEU A N 1
ATOM 725 C CA . LEU A 1 89 ? -10.642 -0.959 -10.310 1.00 86.88 89 LEU A CA 1
ATOM 726 C C . LEU A 1 89 ? -10.570 -2.477 -10.105 1.00 86.88 89 LEU A C 1
ATOM 728 O O . LEU A 1 89 ? -11.096 -3.040 -9.140 1.00 86.88 89 LEU A O 1
ATOM 732 N N . ARG A 1 90 ? -9.879 -3.175 -11.003 1.00 85.44 90 ARG A N 1
ATOM 733 C CA . ARG A 1 90 ? -9.616 -4.610 -10.860 1.00 85.44 90 ARG A CA 1
ATOM 734 C C . ARG A 1 90 ? -8.302 -4.802 -10.114 1.00 85.44 90 ARG A C 1
ATOM 736 O O . ARG A 1 90 ? -7.253 -4.451 -10.634 1.00 85.44 90 ARG A O 1
ATOM 743 N N . LEU A 1 91 ? -8.377 -5.354 -8.904 1.00 85.00 91 LEU A N 1
ATOM 744 C CA . LEU A 1 91 ? -7.196 -5.759 -8.142 1.00 85.00 91 LEU A CA 1
ATOM 745 C C . LEU A 1 91 ? -6.877 -7.227 -8.409 1.00 85.00 91 LEU A C 1
ATOM 747 O O . LEU A 1 91 ? -7.791 -8.042 -8.574 1.00 85.00 91 LEU A O 1
ATOM 751 N N . ASN A 1 92 ? -5.591 -7.567 -8.401 1.00 85.25 92 ASN A N 1
ATOM 752 C CA . ASN A 1 92 ? -5.169 -8.956 -8.490 1.00 85.25 92 ASN A CA 1
ATOM 753 C C . ASN A 1 92 ? -5.479 -9.697 -7.185 1.00 85.25 92 ASN A C 1
ATOM 755 O O . ASN A 1 92 ? -5.414 -9.140 -6.089 1.00 85.25 92 ASN A O 1
ATOM 759 N N . SER A 1 93 ? -5.785 -10.993 -7.290 1.00 82.62 93 SER A N 1
ATOM 760 C CA . SER A 1 93 ? -5.986 -11.849 -6.112 1.00 82.62 93 SER A CA 1
ATOM 761 C C . SER A 1 93 ? -4.700 -12.060 -5.310 1.00 82.62 93 SER A C 1
ATOM 763 O O . SER A 1 93 ? -4.754 -12.456 -4.150 1.00 82.62 93 SER A O 1
ATOM 765 N N . GLN A 1 94 ? -3.547 -11.846 -5.944 1.00 88.81 94 GLN A N 1
ATOM 766 C CA . GLN A 1 94 ? -2.241 -11.852 -5.306 1.00 88.81 94 GLN A CA 1
ATOM 767 C C . GLN A 1 94 ? -1.746 -10.404 -5.220 1.00 88.81 94 GLN A C 1
ATOM 769 O O . GLN A 1 94 ? -1.585 -9.774 -6.264 1.00 88.81 94 GLN A O 1
ATOM 774 N N . PRO A 1 95 ? -1.515 -9.859 -4.015 1.00 91.50 95 PRO A N 1
ATOM 775 C CA . PRO A 1 95 ? -1.046 -8.486 -3.874 1.00 91.50 95 PRO A CA 1
ATOM 776 C C . PRO A 1 95 ? 0.339 -8.276 -4.501 1.00 91.50 95 PRO A C 1
ATOM 778 O O . PRO A 1 95 ? 1.284 -9.006 -4.183 1.00 91.50 95 PRO A O 1
ATOM 781 N N . GLY A 1 96 ? 0.442 -7.266 -5.363 1.00 93.44 96 GLY A N 1
ATOM 782 C CA . GLY A 1 96 ? 1.675 -6.709 -5.907 1.00 93.44 96 GLY A CA 1
ATOM 783 C C . GLY A 1 96 ? 1.954 -5.313 -5.340 1.00 93.44 96 GLY A C 1
ATOM 784 O O . GLY A 1 96 ? 1.373 -4.893 -4.333 1.00 93.44 96 GLY A O 1
ATOM 785 N N . VAL A 1 97 ? 2.872 -4.585 -5.980 1.00 94.50 97 VAL A N 1
ATOM 786 C CA . VAL A 1 97 ? 3.273 -3.240 -5.535 1.00 94.50 97 VAL A CA 1
ATOM 787 C C . VAL A 1 97 ? 2.105 -2.261 -5.618 1.00 94.50 97 VAL A C 1
ATOM 789 O O . VAL A 1 97 ? 1.902 -1.475 -4.694 1.00 94.50 97 VAL A O 1
ATOM 792 N N . PHE A 1 98 ? 1.313 -2.319 -6.690 1.00 94.62 98 PHE A N 1
ATOM 793 C CA . PHE A 1 98 ? 0.150 -1.450 -6.852 1.00 94.62 98 PHE A CA 1
ATOM 794 C C . PHE A 1 98 ? -0.859 -1.624 -5.708 1.00 94.62 98 PHE A C 1
ATOM 796 O O . PHE A 1 98 ? -1.267 -0.647 -5.075 1.00 94.62 98 PHE A O 1
ATOM 803 N N . GLU A 1 99 ? -1.198 -2.870 -5.368 1.00 94.38 99 GLU A N 1
ATOM 804 C CA . GLU A 1 99 ? -2.107 -3.160 -4.263 1.00 94.38 99 GLU A CA 1
ATOM 805 C C . GLU A 1 99 ? -1.559 -2.717 -2.894 1.00 94.38 99 GLU A C 1
ATOM 807 O O . GLU A 1 99 ? -2.332 -2.254 -2.047 1.00 94.38 99 GLU A O 1
ATOM 812 N N . LEU A 1 100 ? -0.241 -2.815 -2.668 1.00 95.06 100 LEU A N 1
ATOM 813 C CA . LEU A 1 100 ? 0.399 -2.263 -1.470 1.00 95.06 100 LEU A CA 1
ATOM 814 C C . LEU A 1 100 ? 0.190 -0.745 -1.392 1.00 95.06 100 LEU A C 1
ATOM 816 O O . LEU A 1 100 ? -0.217 -0.242 -0.347 1.00 95.06 100 LEU A O 1
ATOM 820 N N . ILE A 1 101 ? 0.439 -0.011 -2.477 1.00 95.00 101 ILE A N 1
ATOM 821 C CA . ILE A 1 101 ? 0.328 1.455 -2.471 1.00 95.00 101 ILE A CA 1
ATOM 822 C C . ILE A 1 101 ? -1.109 1.885 -2.162 1.00 95.00 101 ILE A C 1
ATOM 824 O O . ILE A 1 101 ? -1.325 2.744 -1.309 1.00 95.00 101 ILE A O 1
ATOM 828 N N . LEU A 1 102 ? -2.107 1.253 -2.785 1.00 93.56 102 LEU A N 1
ATOM 829 C CA . LEU A 1 102 ? -3.517 1.542 -2.494 1.00 93.56 102 LEU A CA 1
ATOM 830 C C . LEU A 1 102 ? -3.893 1.228 -1.045 1.00 93.56 102 LEU A C 1
ATOM 832 O O . LEU A 1 102 ? -4.642 1.975 -0.421 1.00 93.56 102 LEU A O 1
ATOM 836 N N . SER A 1 103 ? -3.347 0.145 -0.497 1.00 94.62 103 SER A N 1
ATOM 837 C CA . SER A 1 103 ? -3.542 -0.242 0.901 1.00 94.62 103 SER A CA 1
ATOM 838 C C . SER A 1 103 ? -3.018 0.824 1.866 1.00 94.62 103 SER A C 1
ATOM 840 O O . SER A 1 103 ? -3.698 1.174 2.832 1.00 94.62 103 SER A O 1
ATOM 842 N N . LEU A 1 104 ? -1.847 1.402 1.576 1.00 95.06 104 LEU A N 1
ATOM 843 C CA . LEU A 1 104 ? -1.248 2.460 2.393 1.00 95.06 104 LEU A CA 1
ATOM 844 C C . LEU 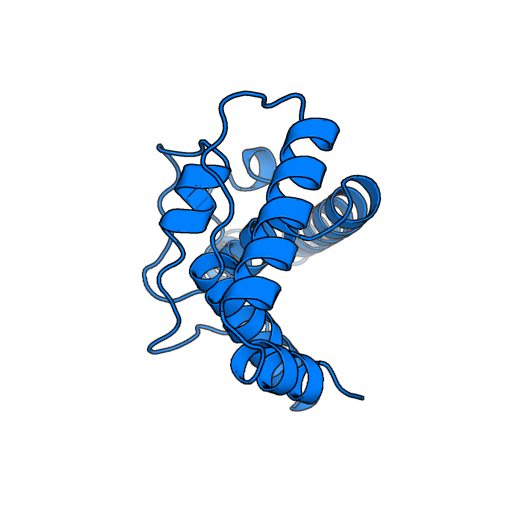A 1 104 ? -2.096 3.741 2.425 1.00 95.06 104 LEU A C 1
ATOM 846 O O . LEU A 1 104 ? -2.121 4.421 3.450 1.00 95.06 104 LEU A O 1
ATOM 850 N N . ARG A 1 105 ? -2.871 4.031 1.369 1.00 93.31 105 ARG A N 1
ATOM 851 C CA . ARG A 1 105 ? -3.791 5.185 1.321 1.00 93.31 105 ARG A CA 1
ATOM 852 C C . ARG A 1 105 ? -4.810 5.205 2.464 1.00 93.31 105 ARG A C 1
ATOM 854 O O . ARG A 1 105 ? -5.279 6.274 2.846 1.00 93.31 105 ARG A O 1
ATOM 861 N N . LEU A 1 106 ? -5.183 4.039 2.995 1.00 93.62 106 LEU A N 1
ATOM 862 C CA . LEU A 1 106 ? -6.165 3.935 4.079 1.00 93.62 106 LEU A CA 1
ATOM 863 C C . LEU A 1 106 ? -5.584 4.227 5.466 1.00 93.62 106 LEU A C 1
ATOM 865 O O . LEU A 1 106 ? -6.347 4.500 6.393 1.00 93.62 106 LEU A O 1
ATOM 869 N N . VAL A 1 107 ? -4.261 4.134 5.627 1.00 93.38 107 VAL A N 1
ATOM 870 C CA . VAL A 1 107 ? -3.602 4.162 6.944 1.00 93.38 107 VAL A CA 1
ATOM 871 C C . VAL A 1 107 ? -2.590 5.296 7.105 1.00 93.38 107 VAL A C 1
ATOM 873 O O . VAL A 1 107 ? -2.313 5.696 8.235 1.00 93.38 107 VAL A O 1
ATOM 876 N N . LEU A 1 108 ? -2.070 5.849 6.011 1.00 93.38 108 LEU A N 1
ATOM 877 C CA . LEU A 1 108 ? -1.179 7.007 6.044 1.00 93.38 108 LEU A CA 1
ATOM 878 C C . LEU A 1 108 ? -1.948 8.324 6.137 1.00 93.38 108 LEU A C 1
ATOM 880 O O . LEU A 1 108 ? -3.125 8.415 5.776 1.00 93.38 108 LEU A O 1
ATOM 884 N N . ASP A 1 109 ? -1.270 9.367 6.610 1.00 91.38 109 ASP A N 1
ATOM 885 C CA . ASP A 1 109 ? -1.757 10.728 6.421 1.00 91.38 109 ASP A CA 1
ATOM 886 C C . ASP A 1 109 ? -1.748 11.112 4.937 1.00 91.38 109 ASP A C 1
ATOM 888 O O . ASP A 1 109 ? -0.940 10.626 4.148 1.00 91.38 109 ASP A O 1
ATOM 892 N N . GLN A 1 110 ? -2.641 12.021 4.536 1.00 90.25 110 GLN A N 1
ATOM 893 C CA . GLN A 1 110 ? -2.750 12.434 3.131 1.00 90.25 110 GLN A CA 1
ATOM 894 C C . GLN A 1 110 ? -1.446 13.010 2.590 1.00 90.25 110 GLN A C 1
ATOM 896 O O . GLN A 1 110 ? -1.088 12.712 1.456 1.00 90.25 110 GLN A O 1
ATOM 901 N N . ALA A 1 111 ? -0.734 13.807 3.389 1.00 92.50 111 ALA A N 1
ATOM 902 C CA . ALA A 1 111 ? 0.551 14.364 2.985 1.00 92.50 111 ALA A CA 1
ATOM 903 C C . ALA A 1 111 ? 1.582 13.256 2.702 1.00 92.50 111 ALA A C 1
ATOM 905 O O . ALA A 1 111 ? 2.212 13.272 1.650 1.00 92.50 111 ALA A O 1
ATOM 906 N N . GLU A 1 112 ? 1.682 12.262 3.590 1.00 94.50 112 GLU A N 1
ATOM 907 C CA . GLU A 1 112 ? 2.600 11.124 3.447 1.00 94.50 112 GLU A CA 1
ATOM 908 C C . GLU A 1 112 ? 2.237 10.260 2.234 1.00 94.50 112 GLU A C 1
ATOM 910 O O . GLU A 1 112 ? 3.102 9.869 1.451 1.00 94.50 112 GLU A O 1
ATOM 915 N N . TYR A 1 113 ? 0.944 9.982 2.040 1.00 94.44 113 TYR A N 1
ATOM 916 C CA . TYR A 1 113 ? 0.485 9.224 0.881 1.00 94.44 113 TYR A CA 1
ATOM 917 C C . TYR A 1 113 ? 0.790 9.954 -0.431 1.00 94.44 113 TYR A C 1
ATOM 919 O O . TYR A 1 113 ? 1.295 9.339 -1.366 1.00 94.44 113 TYR A O 1
ATOM 927 N N . VAL A 1 114 ? 0.517 11.261 -0.497 1.00 94.19 114 VAL A N 1
ATOM 928 C CA . VAL A 1 114 ? 0.801 12.088 -1.679 1.00 94.19 114 VAL A CA 1
ATOM 929 C C . VAL A 1 114 ? 2.299 12.124 -1.972 1.00 94.19 114 VAL A C 1
ATOM 931 O O . VAL A 1 114 ? 2.690 12.031 -3.134 1.00 94.19 114 VAL A O 1
ATOM 934 N N . GLU A 1 115 ? 3.144 12.216 -0.946 1.00 96.31 115 GLU A N 1
ATOM 935 C CA . GLU A 1 115 ? 4.598 12.160 -1.105 1.00 96.31 115 GLU A CA 1
ATOM 936 C C . GLU A 1 115 ? 5.044 10.833 -1.735 1.00 96.31 115 GLU A C 1
ATOM 938 O O . GLU A 1 115 ? 5.744 10.838 -2.751 1.00 96.31 115 GLU A O 1
ATOM 943 N N . ILE A 1 116 ? 4.568 9.700 -1.208 1.00 94.31 116 ILE A N 1
ATOM 944 C CA . ILE A 1 116 ? 4.879 8.368 -1.747 1.00 94.31 116 ILE A CA 1
ATOM 945 C C . ILE A 1 116 ? 4.348 8.215 -3.176 1.00 94.31 116 ILE A C 1
ATOM 947 O O . ILE A 1 116 ? 5.081 7.778 -4.063 1.00 94.31 116 ILE A O 1
ATOM 951 N N . ALA A 1 117 ? 3.091 8.588 -3.427 1.00 94.69 117 ALA A N 1
ATOM 952 C CA . ALA A 1 117 ? 2.480 8.495 -4.749 1.00 94.69 117 ALA A CA 1
ATOM 953 C C . ALA A 1 117 ? 3.247 9.332 -5.785 1.00 94.69 117 ALA A C 1
ATOM 955 O O . ALA A 1 117 ? 3.524 8.846 -6.881 1.00 94.69 117 ALA A O 1
ATOM 956 N N . ASN A 1 118 ? 3.660 10.553 -5.433 1.00 95.62 118 ASN A N 1
ATOM 957 C CA . ASN A 1 118 ? 4.454 11.410 -6.312 1.00 95.62 118 ASN A CA 1
ATOM 958 C C . ASN A 1 118 ? 5.853 10.841 -6.566 1.00 95.62 118 ASN A C 1
ATOM 960 O O . ASN A 1 118 ? 6.300 10.839 -7.712 1.00 95.62 118 ASN A O 1
ATOM 964 N N . ALA A 1 119 ? 6.521 10.312 -5.538 1.00 96.00 119 ALA A N 1
ATOM 965 C CA . ALA A 1 119 ? 7.821 9.665 -5.695 1.00 96.00 119 ALA A CA 1
ATOM 966 C C . ALA A 1 119 ? 7.741 8.457 -6.644 1.00 96.00 119 ALA A C 1
ATOM 968 O O . ALA A 1 119 ? 8.591 8.292 -7.518 1.00 96.00 119 ALA A O 1
ATOM 969 N N . ILE A 1 120 ? 6.683 7.649 -6.535 1.00 94.69 120 ILE A N 1
ATOM 970 C CA . ILE A 1 120 ? 6.447 6.502 -7.420 1.00 94.69 120 ILE A CA 1
ATOM 971 C C . ILE A 1 120 ? 6.131 6.964 -8.843 1.00 94.69 120 ILE A C 1
ATOM 973 O O . ILE A 1 120 ? 6.701 6.434 -9.795 1.00 94.69 120 ILE A O 1
ATOM 977 N N . LYS A 1 121 ? 5.273 7.978 -9.014 1.00 94.44 121 LYS A N 1
ATOM 978 C CA . LYS A 1 121 ? 4.986 8.562 -10.335 1.00 94.44 121 LYS A CA 1
ATOM 979 C C . LYS A 1 121 ? 6.258 9.077 -11.007 1.00 94.44 121 LYS A C 1
ATOM 981 O O . LYS A 1 121 ? 6.440 8.839 -12.199 1.00 94.44 121 LYS A O 1
ATOM 986 N N . GLN A 1 122 ? 7.137 9.737 -10.253 1.00 95.38 122 GLN A N 1
ATOM 987 C CA . GLN A 1 122 ? 8.417 10.215 -10.770 1.00 95.38 122 GLN A CA 1
ATOM 988 C C . GLN A 1 122 ? 9.331 9.048 -11.158 1.00 95.38 122 GLN A C 1
ATOM 990 O O . GLN A 1 122 ? 9.804 9.021 -12.287 1.00 95.38 122 GLN A O 1
ATOM 995 N N . LEU A 1 123 ? 9.484 8.035 -10.298 1.00 94.31 123 LEU A N 1
ATOM 996 C CA . LEU A 1 123 ? 10.277 6.836 -10.599 1.00 94.31 123 LEU A CA 1
ATOM 997 C C . LEU A 1 123 ? 9.811 6.148 -11.894 1.00 94.31 123 LEU A C 1
ATOM 999 O O . LEU A 1 123 ? 10.623 5.752 -12.728 1.00 94.31 123 LEU A O 1
ATOM 1003 N N . LEU A 1 124 ? 8.495 6.013 -12.079 1.00 93.81 124 LEU A N 1
ATOM 1004 C CA . LEU A 1 124 ? 7.921 5.404 -13.280 1.00 93.81 124 LEU A CA 1
ATOM 1005 C C . LEU A 1 124 ? 8.107 6.283 -14.521 1.00 93.81 124 LEU A C 1
ATOM 1007 O O . LEU A 1 124 ? 8.290 5.752 -15.615 1.00 93.81 124 LEU A O 1
ATOM 1011 N N . ARG A 1 125 ? 8.077 7.612 -14.371 1.00 93.69 125 ARG A N 1
ATOM 1012 C CA . ARG A 1 125 ? 8.379 8.557 -15.453 1.00 93.69 125 ARG A CA 1
ATOM 1013 C C . ARG A 1 125 ? 9.841 8.457 -15.877 1.00 93.69 125 ARG A C 1
ATOM 1015 O O . ARG A 1 125 ? 10.099 8.284 -17.062 1.00 93.69 125 ARG A O 1
ATOM 1022 N N . ASP A 1 126 ? 10.763 8.468 -14.921 1.00 94.50 126 ASP A N 1
ATOM 1023 C CA . ASP A 1 126 ? 12.196 8.314 -15.182 1.00 94.50 126 ASP A CA 1
ATOM 1024 C C . ASP A 1 126 ? 12.483 6.960 -15.854 1.00 94.50 126 ASP A C 1
ATOM 1026 O O . ASP A 1 126 ? 13.289 6.867 -16.778 1.00 94.50 126 ASP A O 1
ATOM 1030 N N . GLY A 1 127 ? 11.770 5.904 -15.442 1.00 92.12 127 GLY A N 1
ATOM 1031 C CA . GLY A 1 127 ? 11.820 4.592 -16.087 1.00 92.12 127 GLY A CA 1
ATOM 1032 C C . GLY A 1 127 ? 11.348 4.613 -17.545 1.00 92.12 127 GLY A C 1
ATOM 1033 O O . GLY A 1 127 ? 11.999 4.010 -18.397 1.00 92.12 127 GLY A O 1
ATOM 1034 N N . LYS A 1 128 ? 10.268 5.342 -17.866 1.00 92.25 128 LYS A N 1
ATOM 1035 C CA . LYS A 1 128 ? 9.774 5.510 -19.251 1.00 92.25 128 LYS A CA 1
ATOM 1036 C C . LYS A 1 128 ? 10.798 6.197 -20.163 1.00 92.25 128 LYS A C 1
ATOM 1038 O O . LYS A 1 128 ? 10.791 5.939 -21.361 1.00 92.25 128 LYS A O 1
ATOM 1043 N N . GLU A 1 129 ? 11.655 7.062 -19.621 1.00 93.62 129 GLU A N 1
ATOM 1044 C CA . GLU A 1 129 ? 12.724 7.723 -20.386 1.00 93.62 129 GLU A CA 1
ATOM 1045 C C . GLU A 1 129 ? 13.930 6.800 -20.634 1.00 93.62 129 GLU A C 1
ATOM 1047 O O . GLU A 1 129 ? 14.650 6.968 -21.617 1.00 93.62 129 GLU A O 1
ATOM 1052 N N . GLN A 1 130 ? 14.147 5.814 -19.758 1.00 94.75 130 GLN A N 1
ATOM 1053 C CA . GLN A 1 130 ? 15.302 4.911 -19.806 1.00 94.75 130 GLN A CA 1
ATOM 1054 C C . GLN A 1 130 ? 15.026 3.599 -20.546 1.00 94.75 130 GLN A C 1
ATOM 1056 O O . GLN A 1 130 ? 15.933 3.025 -21.155 1.00 94.75 130 GLN A O 1
ATOM 1061 N N . PHE A 1 131 ? 13.794 3.097 -20.483 1.00 94.69 131 PHE A N 1
ATOM 1062 C CA . PHE A 1 131 ? 13.408 1.819 -21.067 1.00 94.69 131 PHE A CA 1
ATOM 1063 C C . PHE A 1 131 ? 12.566 2.011 -22.325 1.00 94.69 131 PHE A C 1
ATOM 1065 O O . PHE A 1 131 ? 11.791 2.954 -22.451 1.00 94.69 131 PHE A O 1
ATOM 1072 N N . ASN A 1 132 ? 12.681 1.068 -23.263 1.00 95.81 132 ASN A N 1
ATOM 1073 C CA . ASN A 1 132 ? 11.761 1.029 -24.394 1.00 95.81 132 ASN A CA 1
ATOM 1074 C C . ASN A 1 132 ? 10.317 0.719 -23.919 1.00 95.81 132 ASN A C 1
ATOM 1076 O O . ASN A 1 132 ? 10.138 0.158 -22.829 1.00 95.81 132 ASN A O 1
ATOM 1080 N N . PRO A 1 133 ? 9.290 1.048 -24.726 1.00 94.00 133 PRO A N 1
ATOM 1081 C CA . PRO A 1 133 ? 7.891 0.896 -24.325 1.00 94.00 133 PRO A CA 1
ATOM 1082 C C . PRO A 1 133 ? 7.496 -0.526 -23.905 1.00 94.00 133 PRO A C 1
ATOM 1084 O O . PRO A 1 133 ? 6.795 -0.686 -22.906 1.00 94.00 133 PRO A O 1
ATOM 1087 N N . ASP A 1 134 ? 7.980 -1.554 -24.608 1.00 94.56 134 ASP A N 1
ATOM 1088 C CA . ASP A 1 134 ? 7.646 -2.955 -24.315 1.00 94.56 134 ASP A CA 1
ATOM 1089 C C . ASP A 1 134 ? 8.218 -3.392 -22.961 1.00 94.56 134 ASP A C 1
ATOM 1091 O O . ASP A 1 134 ? 7.526 -3.990 -22.134 1.00 94.56 134 ASP A O 1
ATOM 1095 N N . THR A 1 135 ? 9.477 -3.040 -22.687 1.00 94.12 135 THR A N 1
ATOM 1096 C CA . THR A 1 135 ? 10.119 -3.286 -21.391 1.00 94.12 135 THR A CA 1
ATOM 1097 C C . THR A 1 135 ? 9.382 -2.557 -20.274 1.00 94.12 135 THR A C 1
ATOM 1099 O O . THR A 1 135 ? 9.118 -3.153 -19.230 1.00 94.12 135 THR A O 1
ATOM 1102 N N . MET A 1 136 ? 9.009 -1.293 -20.485 1.00 94.12 136 MET A N 1
ATOM 1103 C CA . MET A 1 136 ? 8.280 -0.529 -19.475 1.00 94.12 136 MET A CA 1
ATOM 1104 C C . MET A 1 136 ? 6.897 -1.130 -19.192 1.00 94.12 136 MET A C 1
ATOM 1106 O O . MET A 1 136 ? 6.506 -1.246 -18.031 1.00 94.12 136 MET A O 1
ATOM 1110 N N . SER A 1 137 ? 6.180 -1.568 -20.231 1.00 93.19 137 SER A N 1
ATOM 1111 C CA . SER A 1 137 ? 4.899 -2.267 -20.085 1.00 93.19 137 SER A CA 1
ATOM 1112 C C . SER A 1 137 ? 5.055 -3.544 -19.253 1.00 93.19 137 SER A C 1
ATOM 1114 O O . SER A 1 137 ? 4.305 -3.762 -18.303 1.00 93.19 137 SER A O 1
ATOM 1116 N N . ASN A 1 138 ? 6.094 -4.343 -19.515 1.00 93.38 138 ASN A N 1
ATOM 1117 C CA . ASN A 1 138 ? 6.387 -5.546 -18.732 1.00 93.38 138 ASN A CA 1
ATOM 1118 C C . ASN A 1 138 ? 6.705 -5.243 -17.258 1.00 93.38 138 ASN A C 1
ATOM 1120 O O . ASN A 1 138 ? 6.278 -5.991 -16.374 1.00 93.38 138 ASN A O 1
ATOM 1124 N N . ILE A 1 139 ? 7.424 -4.151 -16.978 1.00 93.50 139 ILE A N 1
ATOM 1125 C CA . ILE A 1 139 ? 7.706 -3.704 -15.605 1.00 93.50 139 ILE A CA 1
ATOM 1126 C C . ILE A 1 139 ? 6.403 -3.316 -14.896 1.00 93.50 139 ILE A C 1
ATOM 1128 O O . ILE A 1 139 ? 6.138 -3.825 -13.808 1.00 93.50 139 ILE A O 1
ATOM 1132 N N . LEU A 1 140 ? 5.566 -2.477 -15.517 1.00 94.12 140 LEU A N 1
ATOM 1133 C CA . LEU A 1 140 ? 4.276 -2.055 -14.951 1.00 94.12 140 LEU A CA 1
ATOM 1134 C C . LEU A 1 140 ? 3.361 -3.253 -14.682 1.00 94.12 140 LEU A C 1
ATOM 1136 O O . LEU A 1 140 ? 2.814 -3.373 -13.585 1.00 94.12 140 LEU A O 1
ATOM 1140 N N . ASN A 1 141 ? 3.275 -4.183 -15.636 1.00 93.19 141 ASN A N 1
ATOM 1141 C CA . ASN A 1 141 ? 2.517 -5.422 -15.484 1.00 93.19 141 ASN A CA 1
ATOM 1142 C C . ASN A 1 141 ? 3.037 -6.262 -14.309 1.00 93.19 141 ASN A C 1
ATOM 1144 O O . ASN A 1 141 ? 2.242 -6.752 -13.511 1.00 93.19 141 ASN A O 1
ATOM 1148 N N . SER A 1 142 ? 4.360 -6.373 -14.145 1.00 92.94 142 SER A N 1
ATOM 1149 C CA . SER A 1 142 ? 4.975 -7.094 -13.016 1.00 92.94 142 SER A CA 1
ATOM 1150 C C . SER A 1 142 ? 4.693 -6.436 -11.661 1.00 92.94 142 SER A C 1
ATOM 1152 O O . SER A 1 142 ? 4.650 -7.119 -10.642 1.00 92.94 142 SER A O 1
ATOM 1154 N N . MET A 1 143 ? 4.486 -5.117 -11.651 1.00 93.19 143 MET A N 1
ATOM 1155 C CA . MET A 1 143 ? 4.109 -4.340 -10.467 1.00 93.19 143 MET A CA 1
ATOM 1156 C C . MET A 1 143 ? 2.590 -4.319 -10.213 1.00 93.19 143 MET A C 1
ATOM 1158 O O . MET A 1 143 ? 2.162 -3.741 -9.210 1.00 93.19 143 MET A O 1
ATOM 1162 N N . HIS A 1 144 ? 1.792 -4.928 -11.101 1.00 94.31 144 HIS A N 1
ATOM 1163 C CA . HIS A 1 144 ? 0.322 -4.890 -11.150 1.00 94.31 144 HIS A CA 1
ATOM 1164 C C . HIS A 1 144 ? -0.288 -3.504 -11.408 1.00 94.31 144 HIS A C 1
ATOM 1166 O O . HIS A 1 144 ? -1.438 -3.246 -11.053 1.00 94.31 144 HIS A O 1
ATOM 1172 N N . PHE A 1 145 ? 0.460 -2.599 -12.033 1.00 94.00 145 PHE A N 1
ATOM 1173 C CA . PHE A 1 145 ? -0.061 -1.282 -12.378 1.00 94.00 145 PHE A CA 1
ATOM 1174 C C . PHE A 1 145 ? -1.015 -1.395 -13.576 1.00 94.00 145 PHE A C 1
ATOM 1176 O O . PHE A 1 145 ? -0.600 -1.898 -14.622 1.00 94.00 145 PHE A O 1
ATOM 1183 N N . PRO A 1 146 ? -2.274 -0.927 -13.467 1.00 91.19 146 PRO A N 1
ATOM 1184 C CA . PRO A 1 146 ? -3.164 -0.837 -14.621 1.00 91.19 146 PRO A CA 1
ATOM 1185 C C . PRO A 1 146 ? -2.692 0.265 -15.579 1.00 91.19 146 PRO A C 1
ATOM 1187 O O . PRO A 1 146 ? -1.963 1.167 -15.175 1.00 91.19 146 PRO A O 1
ATOM 1190 N N . GLU A 1 147 ? -3.152 0.247 -16.832 1.00 86.12 147 GLU A N 1
ATOM 1191 C CA . GLU A 1 147 ? -2.791 1.273 -17.830 1.00 86.12 147 GLU A CA 1
ATOM 1192 C C . GLU A 1 147 ? -3.072 2.704 -17.330 1.00 86.12 147 GLU A C 1
ATOM 1194 O O . GLU A 1 147 ? -2.251 3.602 -17.504 1.00 86.12 147 GLU A O 1
ATOM 1199 N N . GLU A 1 148 ? -4.182 2.895 -16.613 1.00 88.56 148 GLU A N 1
ATOM 1200 C CA . GLU A 1 148 ? -4.614 4.183 -16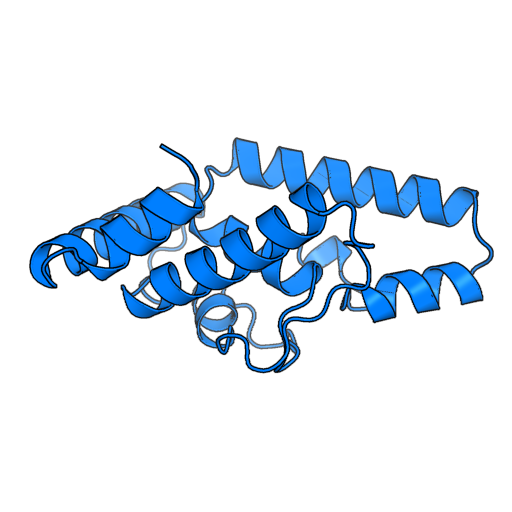.052 1.00 88.56 148 GLU A CA 1
ATOM 1201 C C . GLU A 1 148 ? -4.151 4.402 -14.596 1.00 88.56 148 GLU A C 1
ATOM 1203 O O . GLU A 1 148 ? -4.809 5.097 -13.822 1.00 88.56 148 GLU A O 1
ATOM 1208 N N . TYR A 1 149 ? -3.028 3.809 -14.171 1.00 90.12 149 TYR A N 1
ATOM 1209 C CA . TYR A 1 149 ? -2.557 3.885 -12.776 1.00 90.12 149 TYR A CA 1
ATOM 1210 C C . TYR A 1 149 ? -2.424 5.315 -12.225 1.00 90.12 149 TYR A C 1
ATOM 1212 O O . TYR A 1 149 ? -2.583 5.521 -11.024 1.00 90.12 149 TYR A O 1
ATOM 1220 N N . GLU A 1 150 ? -2.131 6.303 -13.079 1.00 89.44 150 GLU A N 1
ATOM 1221 C CA . GLU A 1 150 ? -1.945 7.703 -12.673 1.00 89.44 150 GLU A CA 1
ATOM 1222 C C . GLU A 1 150 ? -3.219 8.335 -12.103 1.00 89.44 150 GLU A C 1
ATOM 1224 O O . GLU A 1 150 ? -3.111 9.251 -11.291 1.00 89.44 150 GLU A O 1
ATOM 1229 N N . PHE A 1 151 ? -4.394 7.838 -12.504 1.00 87.25 151 PHE A N 1
ATOM 1230 C CA . PHE A 1 151 ? -5.692 8.244 -11.963 1.00 87.25 151 PHE A CA 1
ATOM 1231 C C . PHE A 1 151 ? -5.936 7.680 -10.554 1.00 87.25 151 PHE A C 1
ATOM 1233 O O . PHE A 1 151 ? -6.622 8.297 -9.738 1.00 87.25 151 PHE A O 1
ATOM 1240 N N . TRP A 1 152 ? -5.382 6.500 -10.264 1.00 85.75 152 TRP A N 1
ATOM 1241 C CA . TRP A 1 152 ? -5.622 5.776 -9.013 1.00 85.75 152 TRP A CA 1
ATOM 1242 C C . TRP A 1 152 ? -4.663 6.171 -7.881 1.00 85.75 152 TRP A C 1
ATOM 1244 O O . TRP A 1 152 ? -5.021 6.009 -6.707 1.00 85.75 152 TRP A O 1
ATOM 1254 N N . LEU A 1 153 ? -3.480 6.687 -8.237 1.00 85.44 153 LEU A N 1
ATOM 1255 C CA . LEU A 1 153 ? -2.479 7.270 -7.334 1.00 85.44 153 LEU A CA 1
ATOM 1256 C C . LEU A 1 153 ? -2.708 8.769 -7.129 1.00 85.44 153 LEU A C 1
ATOM 1258 O O . LEU A 1 153 ? -2.608 9.232 -5.976 1.00 85.44 153 LEU A O 1
#

Organism: Lactobacillus crispatus (strain ST1) (NCBI:txid748671)